Protein AF-A0A974AC83-F1 (afdb_monomer_lite)

Structure (mmCIF, N/CA/C/O backbone):
data_AF-A0A974AC83-F1
#
_entry.id   AF-A0A974AC83-F1
#
loop_
_atom_site.group_PDB
_atom_site.id
_atom_site.type_symbol
_atom_site.label_atom_id
_atom_site.label_alt_id
_atom_site.label_comp_id
_atom_site.label_asym_id
_atom_site.label_entity_id
_atom_site.label_seq_id
_atom_site.pdbx_PDB_ins_code
_atom_site.Cartn_x
_atom_site.Cartn_y
_atom_site.Cartn_z
_atom_site.occupancy
_atom_site.B_iso_or_equiv
_atom_site.auth_seq_id
_atom_site.auth_comp_id
_atom_site.auth_asym_id
_atom_site.auth_atom_id
_atom_site.pdbx_PDB_model_num
ATOM 1 N N . MET A 1 1 ? -7.033 -0.118 25.406 1.00 73.38 1 MET A N 1
ATOM 2 C CA . MET A 1 1 ? -8.019 0.371 24.428 1.00 73.38 1 MET A CA 1
ATOM 3 C C . MET A 1 1 ? -9.335 0.649 25.138 1.00 73.38 1 MET A C 1
ATOM 5 O O . MET A 1 1 ? -9.822 -0.219 25.856 1.00 73.38 1 MET A O 1
ATOM 9 N N . THR A 1 2 ? -9.878 1.850 24.983 1.00 88.50 2 THR A N 1
ATOM 10 C CA . THR A 1 2 ? -11.192 2.255 25.500 1.00 88.50 2 THR A CA 1
ATOM 11 C C . THR A 1 2 ? -12.319 1.824 24.555 1.00 88.50 2 THR A C 1
ATOM 13 O O . THR A 1 2 ? -12.090 1.563 23.376 1.00 88.50 2 THR A O 1
ATOM 16 N N . GLU A 1 3 ? -13.567 1.798 25.035 1.00 82.44 3 GLU A N 1
ATOM 17 C CA . GLU A 1 3 ? -14.735 1.476 24.192 1.00 82.44 3 GLU A CA 1
ATOM 18 C C . GLU A 1 3 ? -14.884 2.454 23.007 1.00 82.44 3 GLU A C 1
ATOM 20 O O . GLU A 1 3 ? -15.294 2.078 21.907 1.00 82.44 3 GLU A O 1
ATOM 25 N N . ARG A 1 4 ? -14.513 3.723 23.218 1.00 84.06 4 ARG A N 1
ATOM 26 C CA . ARG A 1 4 ? -14.527 4.759 22.180 1.00 84.06 4 ARG A CA 1
ATOM 27 C C . ARG A 1 4 ? -13.458 4.509 21.116 1.00 84.06 4 ARG A C 1
ATOM 29 O O . ARG A 1 4 ? -13.771 4.599 19.932 1.00 84.06 4 ARG A O 1
ATOM 36 N N . GLU A 1 5 ? -12.235 4.183 21.529 1.00 86.25 5 GLU A N 1
ATOM 37 C CA . GLU A 1 5 ? -11.143 3.813 20.615 1.00 86.25 5 GLU A CA 1
ATOM 38 C C . GLU A 1 5 ? -11.514 2.579 19.794 1.00 86.25 5 GLU A C 1
ATOM 40 O O . GLU A 1 5 ? -11.383 2.592 18.575 1.00 86.25 5 GLU A O 1
ATOM 45 N N . GLN A 1 6 ? -12.084 1.552 20.428 1.00 88.19 6 GLN A N 1
ATOM 46 C CA . GLN A 1 6 ? -12.517 0.344 19.729 1.00 88.19 6 GLN A CA 1
ATOM 47 C C . GLN A 1 6 ? -13.569 0.644 18.654 1.00 88.19 6 GLN A C 1
ATOM 49 O O . GLN A 1 6 ? -13.458 0.165 17.527 1.00 88.19 6 GLN A O 1
ATOM 54 N N . LYS A 1 7 ? -14.582 1.462 18.972 1.00 87.88 7 LYS A N 1
ATOM 55 C CA . LYS A 1 7 ? -15.606 1.887 18.003 1.00 87.88 7 LYS A CA 1
ATOM 56 C C . LYS A 1 7 ? -15.000 2.653 16.825 1.00 87.88 7 LYS A C 1
ATOM 58 O O . LYS A 1 7 ? -15.434 2.448 15.692 1.00 87.88 7 LYS A O 1
ATOM 63 N N . LEU A 1 8 ? -14.003 3.502 17.082 1.00 90.19 8 LEU A N 1
ATOM 64 C CA . LEU A 1 8 ? -13.296 4.243 16.039 1.00 90.19 8 LEU A CA 1
ATOM 65 C C . LEU A 1 8 ? -12.483 3.304 15.137 1.00 90.19 8 LEU A C 1
ATOM 67 O O . LEU A 1 8 ? -12.611 3.380 13.919 1.00 90.19 8 LEU A O 1
ATOM 71 N N . LEU A 1 9 ? -11.729 2.368 15.716 1.00 91.31 9 LEU A N 1
ATOM 72 C CA . LEU A 1 9 ? -10.954 1.381 14.959 1.00 91.31 9 LEU A CA 1
ATOM 73 C C . LEU A 1 9 ? -11.857 0.485 14.104 1.00 91.31 9 LEU A C 1
ATOM 75 O O . LEU A 1 9 ? -11.553 0.248 12.941 1.00 91.31 9 LEU A O 1
ATOM 79 N N . ILE A 1 10 ? -13.019 0.062 14.616 1.00 89.56 10 ILE A N 1
ATOM 80 C CA . ILE A 1 10 ? -14.020 -0.666 13.815 1.00 89.56 10 ILE A CA 1
ATOM 81 C C . ILE A 1 10 ? -14.477 0.173 12.613 1.00 89.56 10 ILE A C 1
ATOM 83 O O . ILE A 1 10 ? -14.635 -0.362 11.515 1.00 89.56 10 ILE A O 1
ATOM 87 N N . ALA A 1 11 ? -14.708 1.476 12.801 1.00 88.62 11 ALA A N 1
ATOM 88 C CA . ALA A 1 11 ? -15.115 2.364 11.716 1.00 88.62 11 ALA A CA 1
ATOM 89 C C . ALA A 1 11 ? -14.012 2.516 10.657 1.00 88.62 11 ALA A C 1
ATOM 91 O O . ALA A 1 11 ? -14.311 2.421 9.466 1.00 88.62 11 ALA A O 1
ATOM 92 N N . LEU A 1 12 ? -12.753 2.672 11.077 1.00 90.81 12 LEU A N 1
ATOM 93 C CA . LEU A 1 12 ? -11.598 2.741 10.178 1.00 90.81 12 LEU A CA 1
ATOM 94 C C . LEU A 1 12 ? -11.417 1.435 9.400 1.00 90.81 12 LEU A C 1
ATOM 96 O O . LEU A 1 12 ? -11.356 1.466 8.177 1.00 90.81 12 LEU A O 1
ATOM 100 N N . VAL A 1 13 ? -11.458 0.280 10.069 1.00 90.62 13 VAL A N 1
ATOM 101 C CA . VAL A 1 13 ? -11.364 -1.039 9.416 1.00 90.62 13 VAL A CA 1
ATOM 102 C C . VAL A 1 13 ? -12.476 -1.237 8.378 1.00 90.62 13 VAL A C 1
ATOM 104 O O . VAL A 1 13 ? -12.226 -1.766 7.291 1.00 90.62 13 VAL A O 1
ATOM 107 N N . LYS A 1 14 ? -13.703 -0.785 8.674 1.00 87.00 14 LYS A N 1
ATOM 108 C CA . LYS A 1 14 ? -14.832 -0.811 7.728 1.00 87.00 14 LYS A CA 1
ATOM 109 C C . LYS A 1 14 ? -14.646 0.139 6.556 1.00 87.00 14 LYS A C 1
ATOM 111 O O . LYS A 1 14 ? -15.009 -0.229 5.443 1.00 87.00 14 LYS A O 1
ATOM 116 N N . MET A 1 15 ? -14.111 1.332 6.797 1.00 89.31 15 MET A N 1
ATOM 117 C CA . MET A 1 15 ? -13.809 2.311 5.756 1.00 89.31 15 MET A CA 1
ATOM 118 C C . MET A 1 15 ? -12.744 1.749 4.809 1.00 89.31 15 MET A C 1
ATOM 120 O O . MET A 1 15 ? -13.019 1.586 3.623 1.00 89.31 15 MET A O 1
ATOM 124 N N . VAL A 1 16 ? -11.610 1.313 5.360 1.00 88.06 16 VAL A N 1
ATOM 125 C CA . VAL A 1 16 ? -10.498 0.699 4.625 1.00 88.06 16 VAL A CA 1
ATOM 126 C C . VAL A 1 16 ? -10.978 -0.492 3.798 1.00 88.06 16 VAL A C 1
ATOM 128 O O . VAL A 1 16 ? -10.768 -0.541 2.594 1.00 88.06 16 VAL A O 1
ATOM 131 N N . SER A 1 17 ? -11.717 -1.422 4.406 1.00 83.94 17 SER A N 1
ATOM 132 C CA . SER A 1 17 ? -12.195 -2.622 3.702 1.00 83.94 17 SER A CA 1
ATOM 133 C C . SER A 1 17 ? -13.229 -2.346 2.605 1.00 83.94 17 SER A C 1
ATOM 135 O O . SER A 1 17 ? -13.482 -3.226 1.780 1.00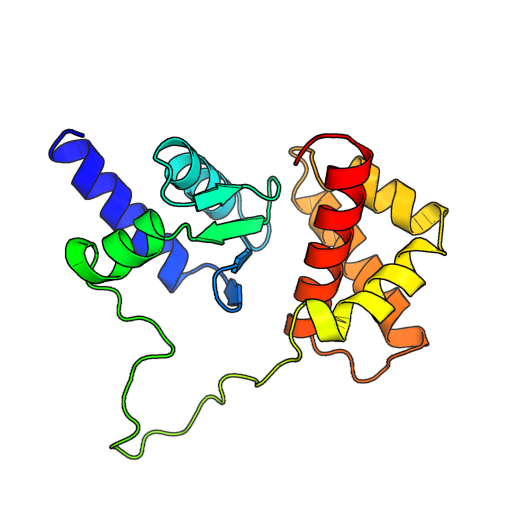 83.94 17 SER A O 1
ATOM 137 N N . ARG A 1 18 ? -13.901 -1.189 2.645 1.00 80.62 18 ARG A N 1
ATOM 138 C CA . ARG A 1 18 ? -14.992 -0.845 1.725 1.00 80.62 18 ARG A CA 1
ATOM 139 C C . ARG A 1 18 ? -14.541 0.061 0.588 1.00 80.62 18 ARG A C 1
ATOM 141 O O . ARG A 1 18 ? -15.090 -0.070 -0.502 1.00 80.62 18 ARG A O 1
ATOM 148 N N . TYR A 1 19 ? -13.638 0.991 0.872 1.00 80.56 19 TYR A N 1
ATOM 149 C CA . TYR A 1 19 ? -13.310 2.089 -0.032 1.00 80.56 19 TYR A CA 1
ATOM 150 C C . TYR A 1 19 ? -11.885 2.032 -0.567 1.00 80.56 19 TYR A C 1
ATOM 152 O O . TYR A 1 19 ? -11.646 2.610 -1.619 1.00 80.56 19 TYR A O 1
ATOM 160 N N . LEU A 1 20 ? -10.971 1.335 0.113 1.00 83.94 20 LEU A N 1
ATOM 161 C CA . LEU A 1 20 ? -9.594 1.197 -0.348 1.00 83.94 20 LEU A CA 1
ATOM 162 C C . LEU A 1 20 ? -9.397 -0.111 -1.113 1.00 83.94 20 LEU A C 1
ATOM 164 O O . LEU A 1 20 ? -10.086 -1.112 -0.869 1.00 83.94 20 LEU A O 1
ATOM 168 N N . ASP A 1 21 ? -8.436 -0.097 -2.032 1.00 76.50 21 ASP A N 1
ATOM 169 C CA . ASP A 1 21 ? -8.127 -1.253 -2.861 1.00 76.50 21 ASP A CA 1
ATOM 170 C C . ASP A 1 21 ? -7.234 -2.231 -2.096 1.00 76.50 21 ASP A C 1
ATOM 172 O O . ASP A 1 21 ? -6.132 -1.906 -1.660 1.00 76.50 21 ASP A O 1
ATOM 176 N N . GLY A 1 22 ? -7.747 -3.451 -1.912 1.00 76.12 22 GLY A N 1
ATOM 177 C CA . GLY A 1 22 ? -7.055 -4.539 -1.228 1.00 76.12 22 GLY A CA 1
ATOM 178 C C . GLY A 1 22 ? -6.524 -5.594 -2.198 1.00 76.12 22 GLY A C 1
ATOM 179 O O . GLY A 1 22 ? -7.258 -6.095 -3.060 1.00 76.12 22 GLY A O 1
ATOM 180 N N . HIS A 1 23 ? -5.270 -5.998 -2.016 1.00 72.12 23 HIS A N 1
ATOM 181 C CA . HIS A 1 23 ? -4.598 -7.046 -2.780 1.00 72.12 23 HIS A CA 1
ATOM 182 C C . HIS A 1 23 ? -3.935 -8.054 -1.836 1.00 72.12 23 HIS A C 1
ATOM 184 O O . HIS A 1 23 ? -2.804 -7.881 -1.396 1.00 72.12 23 HIS A O 1
ATOM 190 N N . GLY A 1 24 ? -4.651 -9.141 -1.530 1.00 76.25 24 GLY A N 1
ATOM 191 C CA . GLY A 1 24 ? -4.240 -10.042 -0.452 1.00 76.25 24 GLY A CA 1
ATOM 192 C C . GLY A 1 24 ? -4.343 -9.322 0.892 1.00 76.25 24 GLY A C 1
ATOM 193 O O . GLY A 1 24 ? -5.405 -8.783 1.205 1.00 76.25 24 GLY A O 1
ATOM 194 N N . ASP A 1 25 ? -3.240 -9.286 1.636 1.00 82.38 25 ASP A N 1
ATOM 195 C CA . ASP A 1 25 ? -3.142 -8.583 2.921 1.00 82.38 25 ASP A CA 1
ATOM 196 C C . ASP A 1 25 ? -2.756 -7.102 2.764 1.00 82.38 25 ASP A C 1
ATOM 198 O O . ASP A 1 25 ? -2.767 -6.360 3.743 1.00 82.38 25 ASP A O 1
ATOM 202 N N . GLU A 1 26 ? -2.416 -6.651 1.556 1.00 83.06 26 GLU A N 1
ATOM 203 C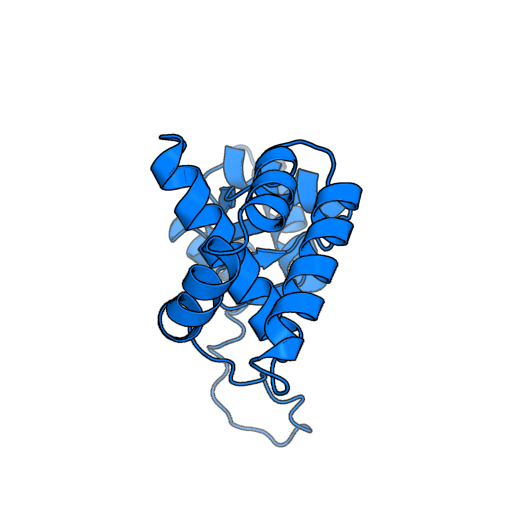 CA . GLU A 1 26 ? -1.943 -5.290 1.289 1.00 83.06 26 GLU A CA 1
ATOM 204 C C . GLU A 1 26 ? -3.087 -4.372 0.852 1.00 83.06 26 GLU A C 1
ATOM 206 O O . GLU A 1 26 ? -4.050 -4.808 0.216 1.00 83.06 26 GLU A O 1
ATOM 211 N N . VAL A 1 27 ? -2.986 -3.096 1.212 1.00 84.56 27 VAL A N 1
ATOM 212 C CA . VAL A 1 27 ? -3.991 -2.061 0.973 1.00 84.56 27 VAL A CA 1
ATOM 213 C C . VAL A 1 27 ? -3.329 -0.824 0.376 1.00 84.56 27 VAL A C 1
ATOM 215 O O . VAL A 1 27 ? -2.310 -0.355 0.884 1.00 84.56 27 VAL A O 1
ATOM 218 N N . ASP A 1 28 ? -3.941 -0.291 -0.678 1.00 84.12 28 ASP A N 1
ATOM 219 C CA . ASP A 1 28 ? -3.590 0.964 -1.338 1.00 84.12 28 ASP A CA 1
ATOM 220 C C . ASP A 1 28 ? -4.582 2.067 -0.937 1.00 84.12 28 ASP A C 1
ATOM 222 O O . ASP A 1 28 ? -5.792 1.928 -1.138 1.00 84.12 28 ASP A O 1
ATOM 226 N N . SER A 1 29 ? -4.077 3.175 -0.389 1.00 81.06 29 SER A N 1
ATOM 227 C CA . SER A 1 29 ? -4.873 4.359 -0.046 1.00 81.06 29 SER A CA 1
ATOM 228 C C . SER A 1 29 ? -5.456 5.089 -1.252 1.00 81.06 29 SER A C 1
ATOM 230 O O . SER A 1 29 ? -6.175 6.064 -1.047 1.00 81.06 29 SER A O 1
ATOM 232 N N . ILE A 1 30 ? -5.106 4.682 -2.480 1.00 75.75 30 ILE A N 1
ATOM 233 C CA . ILE A 1 30 ? -5.431 5.329 -3.760 1.00 75.75 30 ILE A CA 1
ATOM 234 C C . ILE A 1 30 ? -5.040 6.815 -3.804 1.00 75.75 30 ILE A C 1
ATOM 236 O O . ILE A 1 30 ? -5.603 7.603 -4.563 1.00 75.75 30 ILE A O 1
ATOM 240 N N . SER A 1 31 ? -4.042 7.189 -2.997 1.00 69.75 31 SER A N 1
ATOM 241 C CA . SER A 1 31 ? -3.610 8.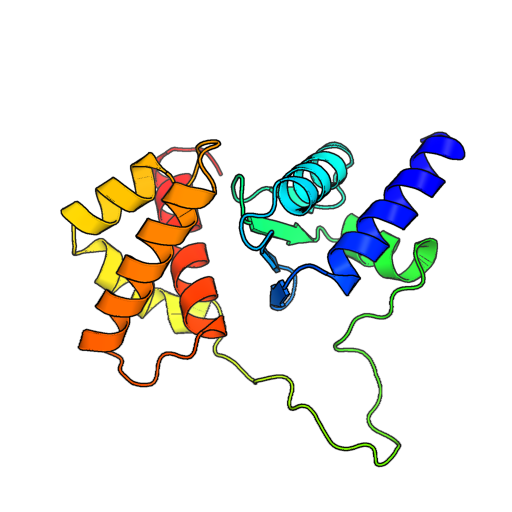571 -2.764 1.00 69.75 31 SER A CA 1
ATOM 242 C C . SER A 1 31 ? -4.720 9.488 -2.222 1.00 69.75 31 SER A C 1
ATOM 244 O O . SER A 1 31 ? -4.708 10.702 -2.448 1.00 69.75 31 SER A O 1
ATOM 246 N N . GLU A 1 32 ? -5.709 8.919 -1.527 1.00 77.88 32 GLU A N 1
ATOM 247 C CA . GLU A 1 32 ? -6.711 9.676 -0.787 1.00 77.88 32 GLU A CA 1
ATOM 248 C C . GLU A 1 32 ? -6.233 9.929 0.646 1.00 77.88 32 GLU A C 1
ATOM 250 O O . GLU A 1 32 ? -6.054 8.998 1.427 1.00 77.88 32 GLU A O 1
ATOM 255 N N . SER A 1 33 ? -6.131 11.204 1.039 1.00 80.69 33 SER A N 1
ATOM 256 C CA . SER A 1 33 ? -5.695 11.611 2.389 1.00 80.69 33 SER A CA 1
ATOM 257 C C . SER A 1 33 ? -6.494 10.936 3.517 1.00 80.69 33 SER A C 1
ATOM 259 O O . SER A 1 33 ? -5.930 10.555 4.539 1.00 80.69 33 SER A O 1
ATOM 261 N N . ALA A 1 34 ? -7.802 10.716 3.331 1.00 81.81 34 ALA A N 1
ATOM 262 C CA . ALA A 1 34 ? -8.620 9.993 4.307 1.00 81.81 34 ALA A CA 1
ATOM 263 C C . ALA A 1 34 ? -8.238 8.504 4.420 1.00 81.81 34 ALA A C 1
ATOM 265 O O . ALA A 1 34 ? -8.336 7.929 5.505 1.00 81.81 34 ALA A O 1
ATOM 266 N N . GLY A 1 35 ? -7.808 7.891 3.315 1.00 84.31 35 GLY A N 1
ATOM 267 C CA . GLY A 1 35 ? -7.265 6.539 3.284 1.00 84.31 35 GLY A CA 1
ATOM 268 C C . GLY A 1 35 ? -5.923 6.465 4.000 1.00 84.31 35 GLY A C 1
ATOM 269 O O . GLY A 1 35 ? -5.760 5.645 4.893 1.00 84.31 35 GLY A O 1
ATOM 270 N N . GLU A 1 36 ? -5.005 7.373 3.682 1.00 85.88 36 GLU A N 1
ATOM 271 C CA . GLU A 1 36 ? -3.647 7.432 4.251 1.00 85.88 36 GLU A CA 1
ATOM 272 C C . GLU A 1 36 ? -3.676 7.580 5.771 1.00 85.88 36 GLU A C 1
ATOM 274 O O . GLU A 1 36 ? -3.101 6.760 6.485 1.00 85.88 36 GLU A O 1
ATOM 279 N N . HIS A 1 37 ? -4.459 8.536 6.279 1.00 86.94 37 HIS A N 1
ATOM 280 C CA . HIS A 1 37 ? -4.638 8.712 7.720 1.00 86.94 37 HIS A CA 1
ATOM 281 C C . HIS A 1 37 ? -5.307 7.513 8.395 1.00 86.94 37 HIS A C 1
ATOM 283 O O . HIS A 1 37 ? -5.073 7.260 9.575 1.00 86.94 37 HIS A O 1
ATOM 289 N N . ALA A 1 38 ? -6.150 6.762 7.683 1.00 89.56 38 ALA A N 1
ATOM 290 C CA . ALA A 1 38 ? -6.729 5.547 8.237 1.00 89.56 38 ALA A CA 1
ATOM 291 C C . ALA A 1 38 ? -5.717 4.401 8.302 1.00 89.56 38 ALA A C 1
ATOM 293 O O . ALA A 1 38 ? -5.730 3.663 9.285 1.00 89.56 38 ALA A O 1
ATOM 294 N N . LEU A 1 39 ? -4.846 4.256 7.298 1.00 90.88 39 LEU A N 1
ATOM 295 C CA . LEU A 1 39 ? -3.762 3.273 7.322 1.00 90.88 39 LEU A CA 1
ATOM 296 C C . LEU A 1 39 ? -2.771 3.589 8.450 1.00 90.88 39 LEU A C 1
ATOM 298 O O . LEU A 1 39 ? -2.449 2.700 9.235 1.00 90.88 39 LEU A O 1
ATOM 302 N N . GLU A 1 40 ? -2.370 4.855 8.582 1.00 88.94 40 GLU A N 1
ATOM 303 C CA . GLU A 1 40 ? -1.502 5.349 9.658 1.00 88.94 40 GLU A CA 1
ATOM 304 C C . GLU A 1 40 ? -2.121 5.098 11.041 1.00 88.94 40 GLU A C 1
ATOM 306 O O . GLU A 1 40 ? -1.519 4.439 11.887 1.00 88.94 40 GLU A O 1
ATOM 311 N N . ALA A 1 41 ? -3.377 5.508 11.250 1.00 91.81 41 ALA A N 1
ATOM 312 C CA . ALA A 1 41 ? -4.058 5.309 12.527 1.00 91.81 41 ALA A CA 1
ATOM 313 C C . ALA A 1 41 ? -4.253 3.826 12.882 1.00 91.81 41 ALA A C 1
ATOM 315 O O . ALA A 1 41 ? -4.275 3.475 14.057 1.00 91.81 41 ALA A O 1
ATOM 316 N N . LEU A 1 42 ? -4.419 2.932 11.904 1.00 93.31 42 LEU A N 1
ATOM 317 C CA . LEU A 1 42 ? -4.475 1.490 12.169 1.00 93.31 42 LEU A CA 1
ATOM 318 C C . LEU A 1 42 ? -3.085 0.908 12.460 1.00 93.31 42 LEU A C 1
ATOM 320 O O . LEU A 1 42 ? -2.976 -0.024 13.263 1.00 93.31 42 LEU A O 1
ATOM 324 N N . ALA A 1 43 ? -2.036 1.463 11.852 1.00 92.44 43 ALA A N 1
ATOM 325 C CA . ALA A 1 43 ? -0.656 1.077 12.111 1.00 92.44 43 ALA A CA 1
ATOM 326 C C . ALA A 1 43 ? -0.192 1.470 13.521 1.00 92.44 43 ALA A C 1
ATOM 328 O O . ALA A 1 43 ? 0.416 0.648 14.205 1.00 92.44 43 ALA A O 1
ATOM 329 N N . ASP A 1 44 ? -0.591 2.644 14.019 1.00 92.00 44 ASP A N 1
ATOM 330 C CA . ASP A 1 44 ? -0.321 3.086 15.399 1.00 92.00 44 ASP A CA 1
ATOM 331 C C . ASP A 1 44 ? -0.868 2.118 16.464 1.00 92.00 44 ASP A C 1
ATOM 333 O O . ASP A 1 44 ? -0.345 2.026 17.576 1.00 92.00 44 ASP A O 1
ATOM 337 N N . PHE A 1 45 ? -1.919 1.366 16.126 1.00 91.44 45 PHE A N 1
ATOM 338 C CA . PHE A 1 45 ? -2.517 0.346 16.992 1.00 91.44 45 PHE A CA 1
ATOM 339 C C . PHE A 1 45 ? 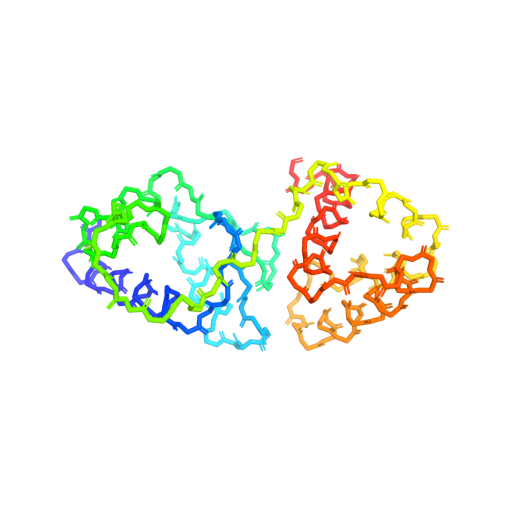-2.013 -1.077 16.697 1.00 91.44 45 PHE A C 1
ATOM 341 O O . PHE A 1 45 ? -2.534 -2.038 17.264 1.00 91.44 45 PHE A O 1
ATOM 348 N N . GLY A 1 46 ? -1.015 -1.232 15.821 1.00 92.12 46 GLY A N 1
ATOM 349 C CA . GLY A 1 46 ? -0.436 -2.522 15.440 1.00 92.12 46 GLY A CA 1
ATOM 350 C C . GLY A 1 46 ? -1.364 -3.407 14.604 1.00 92.12 46 GLY A C 1
ATOM 351 O O . GLY A 1 46 ? -1.110 -4.602 14.462 1.00 92.12 46 GLY A O 1
ATOM 352 N N . LEU A 1 47 ? -2.452 -2.853 14.061 1.00 91.81 47 LEU A N 1
ATOM 353 C CA . LEU A 1 47 ? -3.384 -3.585 13.196 1.00 91.81 47 LEU A CA 1
ATOM 354 C C . LEU A 1 47 ? -2.905 -3.607 11.740 1.00 91.81 47 LEU A C 1
ATOM 356 O O . LEU A 1 47 ? -3.328 -4.460 10.960 1.00 91.81 47 LEU A O 1
ATOM 360 N N . MET A 1 48 ? -2.024 -2.682 11.368 1.00 94.19 48 MET A N 1
ATOM 361 C CA . MET A 1 48 ? -1.380 -2.652 10.062 1.00 94.19 48 MET A CA 1
ATOM 362 C C . MET A 1 48 ? 0.114 -2.353 10.192 1.00 94.19 48 MET A C 1
ATOM 364 O O . MET A 1 48 ? 0.571 -1.758 11.160 1.00 94.19 48 MET A O 1
ATOM 368 N N . GLU A 1 49 ? 0.873 -2.773 9.195 1.00 90.12 49 GLU A N 1
ATOM 369 C CA . GLU A 1 49 ? 2.258 -2.393 8.967 1.00 90.12 49 GLU A CA 1
ATOM 370 C C . GLU A 1 49 ? 2.271 -1.360 7.835 1.00 90.12 49 GLU A C 1
ATOM 372 O O . GLU A 1 49 ? 1.891 -1.675 6.704 1.00 90.12 49 GLU A O 1
ATOM 377 N N . ALA A 1 50 ? 2.665 -0.119 8.127 1.00 85.06 50 ALA A N 1
ATOM 378 C CA . ALA A 1 50 ? 2.827 0.903 7.098 1.00 85.06 50 ALA A CA 1
ATOM 379 C C . ALA A 1 50 ? 4.071 0.585 6.254 1.00 85.06 50 ALA A C 1
ATOM 381 O O . ALA A 1 50 ? 5.191 0.571 6.761 1.00 85.06 50 ALA A O 1
ATOM 382 N N . LEU A 1 51 ? 3.873 0.334 4.961 1.00 80.19 51 LEU A N 1
ATOM 383 C CA . LEU A 1 51 ? 4.965 0.109 4.010 1.00 80.19 51 LEU A CA 1
ATOM 384 C C . LEU A 1 51 ? 5.474 1.453 3.478 1.00 80.19 51 LEU A C 1
ATOM 386 O O . LEU A 1 51 ? 6.672 1.647 3.278 1.00 80.19 51 LEU A O 1
ATOM 390 N N . ASN A 1 52 ? 4.548 2.390 3.275 1.00 77.00 52 ASN A N 1
ATOM 391 C CA . ASN A 1 52 ? 4.796 3.812 3.091 1.00 77.00 52 ASN A CA 1
ATOM 392 C C . ASN A 1 52 ? 3.509 4.617 3.332 1.00 77.00 52 ASN A C 1
ATOM 394 O O . ASN A 1 52 ? 2.547 4.105 3.892 1.00 77.00 52 ASN A O 1
ATOM 398 N N . THR A 1 53 ? 3.494 5.881 2.912 1.00 75.06 53 THR A N 1
ATOM 399 C CA . THR A 1 53 ? 2.360 6.798 3.081 1.00 75.06 53 THR A CA 1
ATOM 400 C C . THR A 1 53 ? 1.107 6.360 2.330 1.00 75.06 53 THR A C 1
ATOM 402 O O . THR A 1 53 ? 0.003 6.625 2.787 1.00 75.06 53 THR A O 1
ATOM 405 N N . ARG A 1 54 ? 1.260 5.631 1.220 1.00 80.50 54 ARG A N 1
ATOM 406 C CA . ARG A 1 54 ? 0.159 5.135 0.386 1.00 80.50 54 ARG A CA 1
ATOM 407 C C . ARG A 1 54 ? -0.225 3.687 0.684 1.00 80.50 54 ARG A C 1
ATOM 409 O O . ARG A 1 54 ? -1.391 3.325 0.556 1.00 80.50 54 ARG A O 1
ATOM 416 N N . PHE A 1 55 ? 0.744 2.849 1.036 1.00 82.81 55 PHE A N 1
ATOM 417 C CA . PHE A 1 55 ? 0.557 1.408 1.149 1.00 82.81 55 PHE A CA 1
ATOM 418 C C . PHE A 1 55 ? 0.748 0.912 2.579 1.00 82.81 55 PHE A C 1
ATOM 420 O O . PHE A 1 55 ? 1.729 1.245 3.246 1.00 82.81 55 PHE A O 1
ATOM 427 N N . ALA A 1 56 ? -0.139 0.020 3.010 1.00 87.12 56 ALA A N 1
ATOM 428 C CA . ALA A 1 56 ? -0.008 -0.698 4.272 1.00 87.12 56 ALA A CA 1
ATOM 429 C C . ALA A 1 56 ? -0.423 -2.165 4.121 1.00 87.12 56 ALA A C 1
ATOM 431 O O . ALA A 1 56 ? -1.125 -2.536 3.183 1.00 87.12 56 ALA A O 1
ATOM 432 N N . ARG A 1 57 ? -0.003 -3.007 5.061 1.00 89.94 57 ARG A N 1
ATOM 433 C CA . ARG A 1 57 ? -0.320 -4.438 5.107 1.00 89.94 57 ARG A CA 1
ATOM 434 C C . ARG A 1 57 ? -1.035 -4.782 6.404 1.00 89.94 57 ARG A C 1
ATOM 436 O O . ARG A 1 57 ? -0.656 -4.285 7.456 1.00 89.94 57 ARG A O 1
ATOM 443 N N . TRP A 1 58 ? -2.053 -5.635 6.365 1.00 91.50 58 TRP A N 1
ATOM 444 C CA . TRP A 1 58 ? -2.681 -6.147 7.582 1.00 91.50 58 TRP A CA 1
ATOM 445 C C . TRP A 1 58 ? -1.711 -7.029 8.377 1.00 91.50 58 TRP A C 1
ATOM 447 O O . TRP A 1 58 ? -1.117 -7.956 7.826 1.00 91.50 58 TRP A O 1
ATOM 457 N N . THR A 1 59 ? -1.605 -6.788 9.684 1.00 91.62 59 THR A N 1
ATOM 458 C CA . THR A 1 59 ? -0.929 -7.711 10.609 1.00 91.62 59 THR A CA 1
ATOM 459 C C . THR A 1 59 ? -1.830 -8.907 10.925 1.00 91.62 59 THR A C 1
ATOM 461 O O . THR A 1 59 ? -3.027 -8.905 10.618 1.00 91.62 59 THR A O 1
ATOM 464 N N . GLU A 1 60 ? -1.294 -9.942 11.574 1.00 89.38 60 GLU A N 1
ATOM 465 C CA . GLU A 1 60 ? -2.119 -11.048 12.080 1.00 89.38 60 GLU A CA 1
ATOM 466 C C . GLU A 1 60 ? -3.170 -10.552 13.087 1.00 89.38 60 GLU A C 1
ATOM 468 O O . GLU A 1 60 ? -4.333 -10.964 13.037 1.00 89.38 60 GLU A O 1
ATOM 473 N N . GLU A 1 61 ? -2.795 -9.616 13.962 1.00 91.31 61 GLU A N 1
ATOM 474 C CA . GLU A 1 61 ? -3.714 -8.931 14.870 1.00 91.31 61 GLU A CA 1
ATOM 475 C C . GLU A 1 61 ? -4.791 -8.153 14.107 1.00 91.31 61 GLU A C 1
ATOM 477 O O . GLU A 1 61 ? -5.972 -8.255 14.444 1.00 91.31 61 GLU A O 1
ATOM 482 N N . GLY A 1 62 ? -4.413 -7.429 13.051 1.00 90.94 62 GLY A N 1
ATOM 483 C CA . GLY A 1 62 ? -5.334 -6.708 12.175 1.00 90.94 62 GLY A CA 1
ATOM 484 C C . GLY A 1 62 ? -6.352 -7.616 11.499 1.00 90.94 62 GLY A C 1
ATOM 485 O O . GLY A 1 62 ? -7.550 -7.327 11.516 1.00 90.94 62 GLY A O 1
ATOM 486 N N . LYS A 1 63 ? -5.897 -8.754 10.965 1.00 89.94 63 LYS A N 1
ATOM 487 C CA . LYS A 1 63 ? -6.756 -9.768 10.335 1.00 89.94 63 LYS A CA 1
ATOM 488 C C . LYS A 1 63 ? -7.763 -10.348 11.327 1.00 89.94 63 LYS A C 1
ATOM 490 O O . LYS A 1 63 ? -8.956 -10.397 11.019 1.00 89.94 63 LYS A O 1
ATOM 495 N N . ARG A 1 64 ? -7.319 -10.701 12.540 1.00 88.44 64 ARG A N 1
ATOM 496 C CA . ARG A 1 64 ? -8.210 -11.165 13.621 1.00 88.44 64 ARG A CA 1
ATOM 497 C C . ARG A 1 64 ? -9.207 -10.090 14.032 1.00 88.44 64 ARG A C 1
ATOM 499 O O . ARG A 1 64 ? -10.401 -10.356 14.089 1.00 88.44 64 ARG A O 1
ATOM 506 N N . PHE A 1 65 ? -8.752 -8.858 14.252 1.00 89.44 65 PHE A N 1
ATOM 507 C CA . PHE A 1 65 ? -9.629 -7.748 14.627 1.00 89.44 65 PHE A CA 1
ATOM 508 C C . PHE A 1 65 ? -10.693 -7.480 13.552 1.00 89.44 65 PHE A C 1
ATOM 510 O O . PHE A 1 65 ? -11.871 -7.280 13.858 1.00 89.44 65 PHE A O 1
ATOM 517 N N . ARG A 1 66 ? -10.300 -7.519 12.277 1.00 87.94 66 ARG A N 1
ATOM 518 C CA . ARG A 1 66 ? -11.189 -7.332 11.127 1.00 87.94 66 ARG A CA 1
ATOM 519 C C . ARG A 1 66 ? -12.284 -8.399 11.057 1.00 87.94 66 ARG A C 1
ATOM 521 O O . ARG A 1 66 ? -13.447 -8.044 10.853 1.00 87.94 66 ARG A O 1
ATOM 528 N N . GLY A 1 67 ? -11.929 -9.664 11.270 1.00 85.00 67 GLY A N 1
ATOM 529 C CA . GLY A 1 67 ? -12.881 -10.774 11.307 1.00 85.00 67 GLY A CA 1
ATOM 530 C C . GLY A 1 67 ? -13.757 -10.756 12.559 1.00 85.00 67 GLY A C 1
ATOM 531 O O . GLY A 1 67 ? -14.974 -10.592 12.469 1.00 85.00 67 GLY A O 1
ATOM 532 N N . ASP A 1 68 ? -13.130 -10.874 13.727 1.00 84.69 68 ASP A N 1
ATOM 533 C CA . ASP A 1 68 ? -13.794 -11.192 14.995 1.00 84.69 68 ASP A CA 1
ATOM 534 C C . ASP A 1 68 ? -14.523 -9.990 15.605 1.00 84.69 68 ASP A C 1
ATOM 536 O O . ASP A 1 68 ? -15.560 -10.142 16.249 1.00 84.69 68 ASP A O 1
ATOM 540 N N . VAL A 1 69 ? -13.985 -8.780 15.411 1.00 79.00 69 VAL A N 1
ATOM 541 C CA . VAL A 1 69 ? -14.480 -7.561 16.069 1.00 79.00 69 VAL A CA 1
ATOM 542 C C . VAL A 1 69 ? -15.238 -6.668 15.092 1.00 79.00 69 VAL A C 1
ATOM 544 O O . VAL A 1 69 ? -16.326 -6.181 15.408 1.00 79.00 69 VAL A O 1
ATOM 547 N N . ALA A 1 70 ? -14.691 -6.437 13.897 1.00 77.31 70 ALA A N 1
ATOM 548 C CA . ALA A 1 70 ? -15.337 -5.584 12.900 1.00 77.31 70 ALA A CA 1
ATOM 549 C C . ALA A 1 70 ? -16.400 -6.323 12.064 1.00 77.31 70 ALA A C 1
ATOM 551 O O . ALA A 1 70 ? -17.207 -5.658 11.401 1.00 77.31 70 ALA A O 1
ATOM 552 N N . GLY A 1 71 ? -16.433 -7.661 12.122 1.00 83.06 71 GLY A N 1
ATOM 553 C CA . GLY A 1 71 ? -17.395 -8.501 11.407 1.00 83.06 71 GLY A CA 1
ATOM 554 C C . GLY A 1 71 ? -17.219 -8.457 9.890 1.00 83.06 71 GLY A C 1
ATOM 555 O O . GLY A 1 71 ? -18.196 -8.598 9.155 1.00 83.06 71 GLY A O 1
ATOM 556 N N . ILE A 1 72 ? -16.003 -8.182 9.413 1.00 77.00 72 ILE A N 1
ATOM 557 C CA . ILE A 1 72 ? -15.690 -8.135 7.987 1.00 77.00 72 ILE A CA 1
ATOM 558 C C . ILE A 1 72 ? -15.084 -9.486 7.613 1.00 77.00 72 ILE A C 1
ATOM 560 O O . ILE A 1 72 ? -13.958 -9.770 8.024 1.00 77.00 72 ILE A O 1
ATOM 564 N N . PRO A 1 73 ? -15.809 -10.329 6.858 1.00 65.81 73 PRO A N 1
ATOM 565 C CA . PRO A 1 73 ? -15.293 -11.626 6.467 1.00 65.81 73 PRO A CA 1
ATOM 566 C C . PRO A 1 73 ? -14.069 -11.445 5.577 1.00 65.81 73 PRO A C 1
ATOM 568 O O . PRO A 1 73 ? -13.992 -10.508 4.772 1.00 65.81 73 PRO A O 1
ATOM 571 N N . ASP A 1 74 ? -13.126 -12.371 5.704 1.00 61.38 74 ASP A N 1
ATOM 572 C CA . ASP A 1 74 ? -12.020 -12.432 4.772 1.00 61.38 74 ASP A CA 1
ATOM 573 C C . ASP A 1 74 ? -12.587 -12.673 3.367 1.00 61.38 74 ASP A C 1
ATOM 575 O O . ASP A 1 74 ? -13.372 -13.598 3.138 1.00 61.38 74 ASP A O 1
ATOM 579 N N . ARG A 1 75 ? -12.238 -11.803 2.417 1.00 55.78 75 ARG A N 1
ATOM 580 C CA . ARG A 1 75 ? -12.828 -11.806 1.068 1.00 55.78 75 ARG A CA 1
ATOM 581 C C . ARG A 1 75 ? -12.477 -13.099 0.313 1.00 55.78 75 ARG A C 1
ATOM 583 O O . ARG A 1 75 ? -13.115 -13.402 -0.690 1.00 55.78 75 ARG A O 1
ATOM 590 N N . GLN A 1 76 ? -11.504 -13.864 0.820 1.00 48.34 76 GLN A N 1
ATOM 591 C CA . GLN A 1 76 ? -11.082 -15.175 0.324 1.00 48.34 76 GLN A CA 1
ATOM 592 C C . GLN A 1 76 ? -11.799 -16.373 0.986 1.00 48.34 76 GLN A C 1
ATOM 594 O O . GLN A 1 76 ? -11.700 -17.484 0.474 1.00 48.34 76 GLN A O 1
ATOM 599 N N . ALA A 1 77 ? -12.554 -16.181 2.076 1.00 39.91 77 ALA A N 1
ATOM 600 C CA . ALA A 1 77 ? -13.117 -17.265 2.897 1.00 39.91 77 ALA A CA 1
ATOM 601 C C . ALA A 1 77 ? -14.628 -17.516 2.696 1.00 39.91 77 ALA A C 1
ATOM 603 O O . ALA A 1 77 ? -15.285 -18.075 3.574 1.00 39.91 77 ALA A O 1
ATOM 604 N N . ILE A 1 78 ? -15.211 -17.118 1.558 1.00 39.94 78 ILE A N 1
ATOM 605 C CA . ILE A 1 78 ? -16.605 -17.469 1.240 1.00 39.94 78 ILE A CA 1
ATOM 606 C C . ILE A 1 78 ? -16.614 -18.826 0.514 1.00 39.94 78 ILE A C 1
ATOM 608 O O . ILE A 1 78 ? -16.129 -18.899 -0.618 1.00 39.94 78 ILE A O 1
ATOM 612 N N . PRO A 1 79 ? -17.167 -19.906 1.105 1.00 35.91 79 PRO A N 1
ATOM 613 C CA . PRO A 1 79 ? -17.352 -21.159 0.386 1.00 35.91 79 PRO A CA 1
ATOM 614 C C . PRO A 1 79 ? -18.307 -20.925 -0.790 1.00 35.91 79 PRO A C 1
ATOM 616 O O . PRO A 1 79 ? -19.415 -20.410 -0.633 1.00 35.91 79 PRO A O 1
ATOM 619 N N . VAL A 1 80 ? -17.844 -21.282 -1.988 1.00 38.50 80 VAL A N 1
ATOM 620 C CA . VAL A 1 80 ? -18.568 -21.123 -3.252 1.00 38.50 80 VAL A CA 1
ATOM 621 C C . VAL A 1 80 ? -19.771 -22.067 -3.278 1.00 38.50 80 VAL A C 1
ATOM 623 O O . VAL A 1 80 ? -19.711 -23.171 -3.809 1.00 38.50 80 VAL A O 1
ATOM 626 N N . THR A 1 81 ? -20.893 -21.617 -2.734 1.00 41.06 81 THR A N 1
ATOM 627 C CA . THR A 1 81 ? -22.211 -22.194 -3.013 1.00 41.06 81 THR A CA 1
ATOM 628 C C . THR A 1 81 ? -23.199 -21.064 -3.241 1.00 41.06 81 THR A C 1
ATOM 630 O O . THR A 1 81 ? -23.688 -20.458 -2.295 1.00 41.06 81 THR A O 1
ATOM 633 N N . GLY A 1 82 ? -23.495 -20.791 -4.513 1.00 31.78 82 GLY A N 1
ATOM 634 C CA . GLY A 1 82 ? -24.624 -19.950 -4.906 1.00 31.78 82 GLY A CA 1
ATOM 635 C C . GLY A 1 82 ? -24.323 -19.010 -6.066 1.00 31.78 82 GLY A C 1
ATOM 636 O O . GLY A 1 82 ? -23.672 -17.986 -5.890 1.00 31.78 82 GLY A O 1
ATOM 637 N N . ASN A 1 83 ? -24.850 -19.363 -7.242 1.00 41.66 83 ASN A N 1
ATOM 638 C CA . ASN A 1 83 ? -24.905 -18.564 -8.468 1.00 41.66 83 ASN A CA 1
ATOM 639 C C . ASN A 1 83 ? -25.162 -17.069 -8.217 1.00 41.66 83 ASN A C 1
ATOM 641 O O . ASN A 1 83 ? -26.301 -16.622 -8.106 1.00 41.66 83 ASN A O 1
ATOM 645 N N . SER A 1 84 ? -24.096 -16.283 -8.243 1.00 33.12 84 SER A N 1
ATOM 646 C CA . SER A 1 84 ? -24.137 -14.849 -8.493 1.00 33.12 84 SE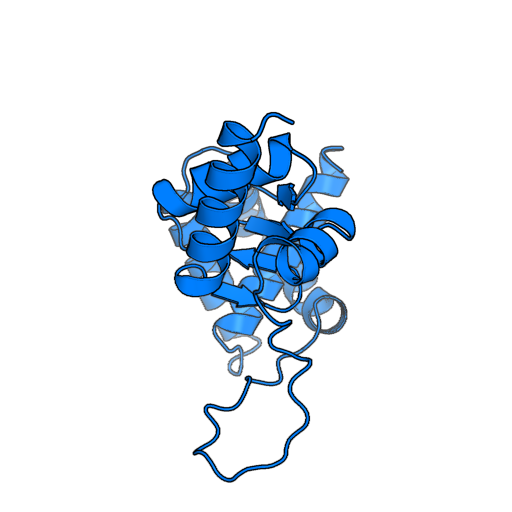R A CA 1
ATOM 647 C C . SER A 1 84 ? -22.932 -14.528 -9.367 1.00 33.12 84 SER A C 1
ATOM 649 O O . SER A 1 84 ? -21.842 -15.061 -9.168 1.00 33.12 84 SER A O 1
ATOM 651 N N . LEU A 1 85 ? -23.186 -13.768 -10.429 1.00 36.97 85 LEU A N 1
ATOM 652 C CA . LEU A 1 85 ? -22.233 -13.399 -11.470 1.00 36.97 85 LEU A CA 1
ATOM 653 C C . LEU A 1 85 ? -20.888 -12.999 -10.856 1.00 36.97 85 LEU A C 1
ATOM 655 O O . LEU A 1 85 ? -20.772 -11.968 -10.198 1.00 36.97 85 LEU A O 1
ATOM 659 N N . GLN A 1 86 ? -19.890 -13.858 -11.064 1.00 36.59 86 GLN A N 1
ATOM 660 C CA . GLN A 1 86 ? -18.532 -13.670 -10.586 1.00 36.59 86 GLN A CA 1
ATOM 661 C C . GLN A 1 86 ? -17.955 -12.391 -11.201 1.00 36.59 86 GLN A C 1
ATOM 663 O O . GLN A 1 86 ? -17.492 -12.392 -12.343 1.00 36.59 86 GLN A O 1
ATOM 668 N N . LEU A 1 87 ? -17.899 -11.312 -10.422 1.00 35.78 87 LEU A N 1
ATOM 669 C CA . LEU A 1 87 ? -16.775 -10.390 -10.527 1.00 35.78 87 LEU A CA 1
ATOM 670 C C . LEU A 1 87 ? -15.557 -11.206 -10.102 1.00 35.78 87 LEU A C 1
ATOM 672 O O . LEU A 1 87 ? -15.298 -11.380 -8.913 1.00 35.78 87 LEU A O 1
ATOM 676 N N . ARG A 1 88 ? -14.910 -11.822 -11.099 1.00 36.50 88 ARG A N 1
ATOM 677 C CA . ARG A 1 88 ? -13.667 -12.578 -10.960 1.00 36.50 88 ARG A CA 1
ATOM 678 C C . ARG A 1 88 ? -12.756 -11.810 -10.009 1.00 36.50 88 ARG A C 1
ATOM 680 O O . ARG A 1 88 ? -12.302 -10.723 -10.358 1.00 36.50 88 ARG A O 1
ATOM 687 N N . GLY A 1 89 ? -12.463 -12.381 -8.842 1.00 41.19 89 GLY A N 1
ATOM 688 C CA . GLY A 1 89 ? -11.211 -12.059 -8.176 1.00 41.19 89 GLY A CA 1
ATOM 689 C C . GLY A 1 89 ? -10.133 -12.292 -9.224 1.00 41.19 89 GLY A C 1
ATOM 690 O O . GLY A 1 89 ? -9.992 -13.414 -9.714 1.00 41.19 89 GLY A O 1
ATOM 691 N N . VAL A 1 90 ? -9.499 -11.221 -9.700 1.00 50.09 90 VAL A N 1
ATOM 692 C CA . VAL A 1 90 ? -8.463 -11.338 -10.721 1.00 50.09 90 VAL A CA 1
ATOM 693 C C . VAL A 1 90 ? -7.333 -12.102 -10.047 1.00 50.09 90 VAL A C 1
ATOM 695 O O . VAL A 1 90 ? -6.630 -11.558 -9.196 1.00 50.09 90 VAL A O 1
ATOM 698 N N . VAL A 1 91 ? -7.217 -13.392 -10.366 1.00 56.22 91 VAL A N 1
ATOM 699 C CA . VAL A 1 91 ? -6.068 -14.206 -9.978 1.00 56.22 91 VAL A CA 1
ATOM 700 C C . VAL A 1 91 ? -4.864 -13.527 -10.617 1.00 56.22 91 VAL A C 1
ATOM 702 O O . VAL A 1 91 ? -4.691 -13.564 -11.832 1.00 56.22 91 VAL A O 1
ATOM 705 N N . THR A 1 92 ? -4.107 -12.809 -9.800 1.00 69.31 92 THR A N 1
ATOM 706 C CA . THR A 1 92 ? -2.922 -12.056 -10.202 1.00 69.31 92 THR A CA 1
ATOM 707 C C . THR A 1 92 ? -1.710 -12.699 -9.566 1.00 69.31 92 THR A C 1
ATOM 709 O O . THR A 1 92 ? -1.802 -13.214 -8.449 1.00 69.31 92 THR A O 1
ATOM 712 N N . ARG A 1 93 ? -0.581 -12.647 -10.271 1.00 80.12 93 ARG A N 1
ATOM 713 C CA . ARG A 1 93 ? 0.689 -13.216 -9.808 1.00 80.12 93 ARG A CA 1
ATOM 714 C C . ARG A 1 93 ? 1.079 -12.703 -8.419 1.00 80.12 93 ARG A C 1
ATOM 716 O O . ARG A 1 93 ? 0.694 -11.594 -8.020 1.00 80.12 93 ARG A O 1
ATOM 723 N N . SER A 1 94 ? 1.786 -13.533 -7.660 1.00 81.31 94 SER A N 1
ATOM 724 C CA . SER A 1 94 ? 2.284 -13.197 -6.324 1.00 81.31 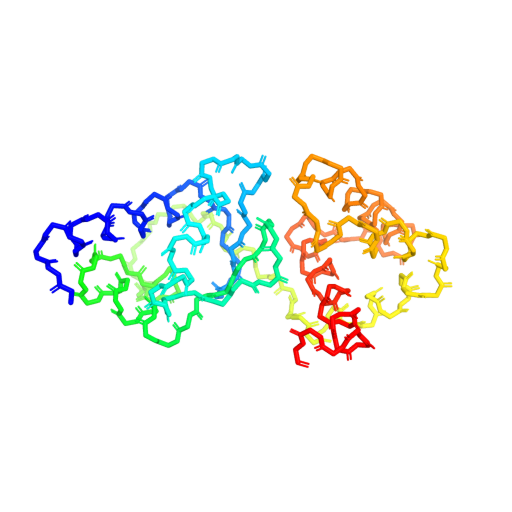94 SER A CA 1
ATOM 725 C C . SER A 1 94 ? 3.371 -12.113 -6.386 1.00 81.31 94 SER A C 1
ATOM 727 O O . SER A 1 94 ? 3.895 -11.801 -7.456 1.00 81.31 94 SER A O 1
ATOM 729 N N . LEU A 1 95 ? 3.725 -11.530 -5.237 1.00 80.06 95 LEU A N 1
ATOM 730 C CA . LEU A 1 95 ? 4.847 -10.584 -5.150 1.00 80.06 95 LEU A CA 1
ATOM 731 C C . LEU A 1 95 ? 6.168 -11.235 -5.587 1.00 80.06 95 LEU A C 1
ATOM 733 O O . LEU A 1 95 ? 6.939 -10.624 -6.319 1.00 80.06 95 LEU A O 1
ATOM 737 N N . GLU A 1 96 ? 6.401 -12.492 -5.199 1.00 80.44 96 GLU A N 1
ATOM 738 C CA . GLU A 1 96 ? 7.598 -13.256 -5.573 1.00 80.44 96 GLU A CA 1
ATOM 739 C C . GLU A 1 96 ? 7.677 -13.482 -7.087 1.00 80.44 96 GLU A C 1
ATOM 741 O O . GLU A 1 96 ? 8.733 -13.309 -7.692 1.00 80.44 96 GLU A O 1
ATOM 746 N N . GLU A 1 97 ? 6.546 -13.798 -7.722 1.00 86.50 97 GLU A N 1
ATOM 747 C CA . GLU A 1 97 ? 6.460 -13.976 -9.175 1.00 86.50 97 GLU A CA 1
ATOM 748 C C . GLU A 1 97 ? 6.653 -12.662 -9.947 1.00 86.50 97 GLU A C 1
ATOM 750 O O . GLU A 1 97 ? 7.072 -12.674 -11.105 1.00 86.50 97 GLU A O 1
ATOM 755 N N . LEU A 1 98 ? 6.344 -11.523 -9.321 1.00 90.56 98 LEU A N 1
ATOM 756 C CA . LEU A 1 98 ? 6.504 -10.188 -9.902 1.00 90.56 98 LEU A CA 1
ATOM 757 C C . LEU A 1 98 ? 7.849 -9.537 -9.550 1.00 90.56 98 LEU A C 1
ATOM 759 O O . LEU A 1 98 ? 8.228 -8.549 -10.183 1.00 90.56 98 LEU A O 1
ATOM 763 N N . ALA A 1 99 ? 8.610 -10.106 -8.613 1.00 90.44 99 ALA A N 1
ATOM 764 C CA . ALA A 1 99 ? 9.914 -9.595 -8.207 1.00 90.44 99 ALA A CA 1
ATOM 765 C C . ALA A 1 99 ? 10.930 -9.456 -9.356 1.00 90.44 99 ALA A C 1
ATOM 767 O O . ALA A 1 99 ? 11.649 -8.456 -9.370 1.00 90.44 99 ALA A O 1
ATOM 768 N N . PRO A 1 100 ? 10.975 -10.347 -10.370 1.00 94.94 100 PRO A N 1
ATOM 769 C CA . PRO A 1 100 ? 11.833 -10.137 -11.535 1.00 94.94 100 PRO A CA 1
ATOM 770 C C . PRO A 1 100 ? 11.493 -8.863 -12.320 1.00 94.94 100 PRO A C 1
ATOM 772 O O . PRO A 1 100 ? 12.396 -8.201 -12.822 1.00 94.94 100 PRO A O 1
ATOM 775 N N . LEU A 1 101 ? 10.212 -8.477 -12.395 1.00 93.94 101 LEU A N 1
ATOM 776 C CA . LEU A 1 101 ? 9.810 -7.231 -13.056 1.00 93.94 101 LEU A CA 1
ATOM 777 C C . LEU A 1 101 ? 10.274 -6.014 -12.250 1.00 93.94 101 LEU A C 1
ATOM 779 O O . LEU A 1 101 ? 10.787 -5.063 -12.829 1.00 93.94 101 LEU A O 1
ATOM 783 N N . ALA A 1 102 ? 10.151 -6.057 -10.921 1.00 92.25 102 ALA A N 1
ATOM 784 C CA . ALA A 1 102 ? 10.686 -5.019 -10.041 1.00 92.25 102 ALA A CA 1
ATOM 785 C C . ALA A 1 102 ? 12.218 -4.905 -10.151 1.00 92.25 102 ALA A C 1
ATOM 787 O O . ALA A 1 102 ? 12.754 -3.800 -10.218 1.00 92.25 102 ALA A O 1
ATOM 788 N N . ALA A 1 103 ? 12.928 -6.033 -10.238 1.00 92.88 103 ALA A N 1
ATOM 789 C CA . ALA A 1 103 ? 14.373 -6.049 -10.446 1.00 92.88 103 ALA A CA 1
ATOM 790 C C . ALA A 1 103 ? 14.774 -5.412 -11.787 1.00 92.88 103 ALA A C 1
ATOM 792 O O . ALA A 1 103 ? 15.730 -4.641 -11.820 1.00 92.88 103 ALA A O 1
ATOM 793 N N . GLU A 1 104 ? 14.016 -5.664 -12.858 1.00 95.44 104 GLU A N 1
ATOM 794 C CA . GLU A 1 104 ? 14.229 -5.015 -14.157 1.00 95.44 104 GLU A CA 1
ATOM 795 C C . GLU A 1 104 ? 14.006 -3.499 -14.062 1.00 95.44 104 GLU A C 1
ATOM 797 O O . GLU A 1 104 ? 14.856 -2.722 -14.493 1.00 95.44 104 GLU A O 1
ATOM 802 N N . VAL A 1 105 ? 12.925 -3.050 -13.410 1.00 94.06 105 VAL A N 1
ATOM 803 C CA . VAL A 1 105 ? 12.686 -1.616 -13.155 1.00 94.06 105 VAL A CA 1
ATOM 804 C C . VAL A 1 105 ? 13.841 -0.984 -12.379 1.00 94.06 105 VAL A C 1
ATOM 806 O O . VAL A 1 105 ? 14.259 0.127 -12.700 1.00 94.06 105 VAL A O 1
ATOM 809 N N . ALA A 1 106 ? 14.399 -1.690 -11.396 1.00 92.62 106 ALA A N 1
ATOM 810 C CA . ALA A 1 106 ? 15.518 -1.207 -10.595 1.00 92.62 106 ALA A CA 1
ATOM 811 C C . ALA A 1 106 ? 16.822 -1.005 -11.396 1.00 92.62 106 ALA A C 1
ATOM 813 O O . ALA A 1 106 ? 17.723 -0.322 -10.904 1.00 92.62 106 ALA A O 1
ATOM 814 N N . THR A 1 107 ? 16.933 -1.537 -12.620 1.00 94.69 107 THR A N 1
ATOM 815 C CA . THR A 1 107 ? 18.059 -1.237 -13.525 1.00 94.69 107 THR A CA 1
ATOM 816 C C . THR A 1 107 ? 17.965 0.168 -14.135 1.00 94.69 107 THR A C 1
ATOM 818 O O . THR A 1 107 ? 18.985 0.761 -14.490 1.00 94.69 107 THR A O 1
ATOM 821 N N . ASN A 1 108 ? 16.761 0.749 -14.193 1.00 95.56 108 ASN A N 1
ATOM 822 C CA . ASN A 1 108 ? 16.537 2.127 -14.611 1.00 95.56 108 ASN A CA 1
ATOM 823 C C . ASN A 1 108 ? 16.809 3.079 -13.436 1.00 95.56 108 ASN A C 1
ATOM 825 O O . ASN A 1 108 ? 15.906 3.437 -12.677 1.00 95.56 108 ASN A O 1
ATOM 829 N N . ALA A 1 109 ? 18.072 3.485 -13.286 1.00 92.12 109 ALA A N 1
ATOM 830 C CA . ALA A 1 109 ? 18.535 4.290 -12.154 1.00 92.12 109 ALA A CA 1
ATOM 831 C C . ALA A 1 109 ? 17.760 5.608 -11.976 1.00 92.12 109 ALA A C 1
ATOM 833 O O . ALA A 1 109 ? 17.475 5.997 -10.843 1.00 92.12 109 ALA A O 1
ATOM 834 N N . ASP A 1 110 ? 17.379 6.272 -13.070 1.00 94.50 110 ASP A N 1
ATOM 835 C CA . ASP A 1 110 ? 16.646 7.539 -13.012 1.00 94.50 110 ASP A CA 1
ATOM 836 C C . ASP A 1 110 ? 15.213 7.348 -12.509 1.00 94.50 110 ASP A C 1
ATOM 838 O O . ASP A 1 110 ? 14.736 8.124 -11.678 1.00 94.50 110 ASP A O 1
ATOM 842 N N . LEU A 1 111 ? 14.516 6.320 -13.002 1.00 93.75 111 LEU A N 1
ATOM 843 C CA . LEU A 1 111 ? 13.158 6.002 -12.561 1.00 93.75 111 LEU A CA 1
ATOM 844 C C . LEU A 1 111 ? 13.154 5.484 -11.118 1.00 93.75 111 LEU A C 1
ATOM 846 O O . LEU A 1 111 ? 12.321 5.911 -10.319 1.00 93.75 111 LEU A O 1
ATOM 850 N N . LEU A 1 112 ? 14.123 4.633 -10.764 1.00 92.44 112 LEU A N 1
ATOM 851 C CA . LEU A 1 112 ? 14.282 4.132 -9.402 1.00 92.44 112 LEU A CA 1
ATOM 852 C C . LEU A 1 112 ? 14.548 5.275 -8.420 1.00 92.44 112 LEU A C 1
ATOM 854 O O . LEU A 1 112 ? 13.926 5.314 -7.364 1.00 92.44 112 LEU A O 1
ATOM 858 N N . LYS A 1 113 ? 15.413 6.233 -8.778 1.00 91.38 113 LYS A N 1
ATOM 859 C CA . LYS A 1 113 ? 15.698 7.403 -7.942 1.00 91.38 113 LYS A CA 1
ATOM 860 C C . LYS A 1 113 ? 14.458 8.274 -7.733 1.00 91.38 113 LYS A C 1
ATOM 862 O O . LYS A 1 113 ? 14.171 8.646 -6.602 1.00 91.38 113 LYS A O 1
ATOM 867 N N . ARG A 1 114 ? 13.687 8.554 -8.793 1.00 92.56 114 ARG A N 1
ATOM 868 C CA . ARG A 1 114 ? 12.429 9.314 -8.662 1.00 92.56 114 ARG A CA 1
ATOM 869 C C . ARG A 1 114 ? 11.429 8.611 -7.755 1.00 92.56 114 ARG A C 1
ATOM 871 O O . ARG A 1 114 ? 10.756 9.282 -6.983 1.00 92.56 114 ARG A O 1
ATOM 878 N N . PHE A 1 115 ? 11.334 7.285 -7.847 1.00 91.31 115 PHE A N 1
ATOM 879 C CA . PHE A 1 115 ? 10.465 6.513 -6.968 1.00 91.31 115 PHE A CA 1
ATOM 880 C C . PHE A 1 115 ? 10.976 6.537 -5.531 1.00 91.31 115 PHE A C 1
ATOM 882 O O . PHE A 1 115 ? 10.211 6.806 -4.620 1.00 91.31 115 PHE A O 1
ATOM 889 N N . GLU A 1 116 ? 12.274 6.356 -5.318 1.00 89.50 116 GLU A N 1
ATOM 890 C CA . GLU A 1 116 ? 12.910 6.433 -4.005 1.00 89.50 116 GLU A CA 1
ATOM 891 C C . GLU A 1 116 ? 12.699 7.784 -3.297 1.00 89.50 116 GLU A C 1
ATOM 893 O O . GLU A 1 116 ? 12.528 7.804 -2.073 1.00 89.50 116 GLU A O 1
ATOM 898 N N . ASP A 1 117 ? 12.703 8.888 -4.049 1.00 89.31 117 ASP A N 1
ATOM 899 C CA . ASP A 1 117 ? 12.493 10.245 -3.531 1.00 89.31 117 ASP A CA 1
ATOM 900 C C . ASP A 1 117 ? 11.065 10.464 -2.996 1.00 89.31 117 ASP A C 1
ATOM 902 O O . ASP A 1 117 ? 10.857 11.332 -2.149 1.00 89.31 117 ASP A O 1
ATOM 906 N N . VAL A 1 118 ? 10.085 9.688 -3.474 1.00 87.38 118 VAL A N 1
ATOM 907 C CA . VAL A 1 118 ? 8.656 9.876 -3.151 1.00 87.38 118 VAL A CA 1
ATOM 908 C C . VAL A 1 118 ? 8.064 8.719 -2.348 1.00 87.38 118 VAL A C 1
ATOM 910 O O . VAL A 1 118 ? 7.193 8.933 -1.514 1.00 87.38 118 VAL A O 1
ATOM 913 N N . ALA A 1 119 ? 8.591 7.504 -2.511 1.00 79.06 119 ALA A N 1
ATOM 914 C CA . ALA A 1 119 ? 8.033 6.265 -1.972 1.00 79.06 119 ALA A CA 1
ATOM 915 C C . ALA A 1 119 ? 8.005 6.192 -0.444 1.00 79.06 119 ALA A C 1
ATOM 917 O O . ALA A 1 119 ? 7.390 5.277 0.077 1.00 79.06 119 ALA A O 1
ATOM 918 N N . PHE A 1 120 ? 8.662 7.105 0.277 1.00 77.19 120 PHE A N 1
ATOM 919 C CA . PHE A 1 120 ? 8.622 7.179 1.744 1.00 77.19 120 PHE A CA 1
ATOM 920 C C . PHE A 1 120 ? 8.357 8.598 2.261 1.00 77.19 120 PHE A C 1
ATOM 922 O O . PHE A 1 120 ? 8.715 8.896 3.402 1.00 77.19 120 PHE A O 1
ATOM 929 N N . GLY A 1 121 ? 7.845 9.480 1.403 1.00 73.19 121 GLY A N 1
ATOM 930 C CA . GLY A 1 121 ? 7.475 10.847 1.756 1.00 73.19 121 GLY A CA 1
ATOM 931 C C . GLY A 1 121 ? 5.963 11.049 1.730 1.00 73.19 121 GLY A C 1
ATOM 932 O O . GLY A 1 121 ? 5.221 10.205 1.232 1.00 73.19 121 GLY A O 1
ATOM 933 N N . ASP A 1 122 ? 5.522 12.204 2.217 1.00 71.06 122 ASP A N 1
ATOM 934 C CA . ASP A 1 122 ? 4.099 12.533 2.415 1.00 71.06 122 ASP A CA 1
ATOM 935 C C . ASP A 1 122 ? 3.397 13.059 1.147 1.00 71.06 122 ASP A C 1
ATOM 937 O O . ASP A 1 122 ? 2.258 13.515 1.195 1.00 71.06 122 ASP A O 1
ATOM 941 N N . ASP A 1 123 ? 4.072 13.026 -0.009 1.00 79.69 123 ASP A N 1
ATOM 942 C CA . ASP A 1 123 ? 3.522 13.499 -1.285 1.00 79.69 123 ASP A CA 1
ATOM 943 C C . ASP A 1 123 ? 2.907 12.346 -2.087 1.00 79.69 123 ASP A C 1
ATOM 945 O O . ASP A 1 123 ? 3.445 11.860 -3.087 1.00 79.69 123 ASP A O 1
ATOM 949 N N . SER A 1 124 ? 1.745 11.900 -1.633 1.00 74.56 124 SER A N 1
ATOM 950 C CA . SER A 1 124 ? 1.039 10.741 -2.178 1.00 74.56 124 SER A CA 1
ATOM 951 C C . SER A 1 124 ? 0.594 10.921 -3.626 1.00 74.56 124 SER A C 1
ATOM 953 O O . SER A 1 124 ? 0.521 9.949 -4.385 1.00 74.56 124 SER A O 1
ATOM 955 N N . ARG A 1 125 ? 0.341 12.166 -4.049 1.00 78.69 125 ARG A N 1
ATOM 956 C CA . ARG A 1 125 ? 0.043 12.492 -5.448 1.00 78.69 125 ARG A CA 1
ATOM 957 C C . ARG A 1 125 ? 1.270 12.244 -6.319 1.00 78.69 125 ARG A C 1
ATOM 959 O O . ARG A 1 125 ? 1.168 11.574 -7.346 1.00 78.69 125 ARG A O 1
ATOM 966 N N . ARG A 1 126 ? 2.430 12.750 -5.912 1.00 84.31 126 ARG A N 1
ATOM 967 C CA . ARG A 1 126 ? 3.674 12.544 -6.654 1.00 84.31 126 ARG A CA 1
ATOM 968 C C . ARG A 1 126 ? 4.104 11.078 -6.637 1.00 84.31 126 ARG A C 1
ATOM 970 O O . ARG A 1 126 ? 4.565 10.571 -7.658 1.00 84.31 126 ARG A O 1
ATOM 977 N N . THR A 1 127 ? 3.869 10.366 -5.535 1.00 83.31 127 THR A N 1
ATOM 978 C CA . THR A 1 127 ? 4.036 8.907 -5.460 1.00 83.31 127 THR A CA 1
ATOM 979 C C . THR A 1 127 ? 3.159 8.186 -6.481 1.00 83.31 127 THR A C 1
ATOM 981 O O . THR A 1 127 ? 3.638 7.273 -7.152 1.00 83.31 127 THR A O 1
ATOM 984 N N . TYR A 1 128 ? 1.905 8.611 -6.667 1.00 82.12 128 TYR A N 1
ATOM 985 C CA . TYR A 1 128 ? 1.026 8.062 -7.702 1.00 82.12 128 TYR A CA 1
ATOM 986 C C . TYR A 1 128 ? 1.527 8.333 -9.122 1.00 82.12 128 TYR A C 1
ATOM 988 O O . TYR A 1 128 ? 1.538 7.422 -9.948 1.00 82.12 128 TYR A O 1
ATOM 996 N N . GLU A 1 129 ? 1.968 9.555 -9.415 1.00 88.44 129 GLU A N 1
ATOM 997 C CA . GLU A 1 129 ? 2.478 9.923 -10.741 1.00 88.44 129 GLU A CA 1
ATOM 998 C C . GLU A 1 129 ? 3.700 9.064 -11.120 1.00 88.44 129 GLU A C 1
ATOM 1000 O O . GLU A 1 129 ? 3.714 8.439 -12.183 1.00 88.44 129 GLU A O 1
ATOM 1005 N N . VAL A 1 130 ? 4.667 8.912 -10.207 1.00 92.44 130 VAL A N 1
ATOM 1006 C CA . VAL A 1 130 ? 5.843 8.053 -10.436 1.00 92.44 130 VAL A CA 1
ATOM 1007 C C . VAL A 1 130 ? 5.465 6.565 -10.507 1.00 92.44 130 VAL A C 1
ATOM 1009 O O . VAL A 1 130 ? 6.011 5.822 -11.322 1.00 92.44 130 VAL A O 1
ATOM 1012 N N . ALA A 1 131 ? 4.491 6.113 -9.716 1.00 87.81 131 ALA A N 1
ATOM 1013 C CA . ALA A 1 131 ? 3.940 4.761 -9.812 1.00 87.81 131 ALA A CA 1
ATOM 1014 C C . ALA A 1 131 ? 3.338 4.461 -11.200 1.00 87.81 131 ALA A C 1
ATOM 1016 O O . ALA A 1 131 ? 3.524 3.368 -11.743 1.00 87.81 131 ALA A O 1
ATOM 1017 N N . GLN A 1 132 ? 2.651 5.429 -11.815 1.00 90.56 132 GLN A N 1
ATOM 1018 C CA . GLN A 1 132 ? 2.141 5.273 -13.180 1.00 90.56 132 GLN A CA 1
ATOM 1019 C C . GLN A 1 132 ? 3.268 5.245 -14.218 1.00 90.56 132 GLN A C 1
ATOM 1021 O O . GLN A 1 132 ? 3.188 4.460 -15.166 1.00 90.56 132 GLN A O 1
ATOM 1026 N N . GLU A 1 133 ? 4.343 6.018 -14.026 1.00 95.12 133 GLU A N 1
ATOM 1027 C CA . GLU A 1 133 ? 5.548 5.918 -14.863 1.00 95.12 133 GLU A CA 1
ATOM 1028 C C . GLU A 1 133 ? 6.176 4.520 -14.789 1.00 95.12 133 GLU A C 1
ATOM 1030 O O . GLU A 1 133 ? 6.533 3.956 -15.824 1.00 95.12 133 GLU A O 1
ATOM 1035 N N . ILE A 1 134 ? 6.255 3.925 -13.593 1.00 95.06 134 ILE A N 1
ATOM 1036 C CA . ILE A 1 134 ? 6.726 2.544 -13.407 1.00 95.06 134 ILE A CA 1
ATOM 1037 C C . ILE A 1 134 ? 5.852 1.570 -14.192 1.00 95.06 134 ILE A C 1
ATOM 1039 O O . ILE A 1 134 ? 6.374 0.769 -14.966 1.00 95.06 134 ILE A O 1
ATOM 1043 N N . ASN A 1 135 ? 4.529 1.658 -14.055 1.00 93.56 135 ASN A N 1
ATOM 1044 C CA . ASN A 1 135 ? 3.612 0.781 -14.784 1.00 93.56 135 ASN A CA 1
ATOM 1045 C C . ASN A 1 135 ? 3.759 0.935 -16.303 1.00 93.56 135 ASN A C 1
ATOM 1047 O O . ASN A 1 135 ? 3.744 -0.059 -17.032 1.00 93.56 135 ASN A O 1
ATOM 1051 N N . ALA A 1 136 ? 3.907 2.169 -16.790 1.00 95.00 136 ALA A N 1
ATOM 1052 C CA . ALA A 1 136 ? 4.135 2.446 -18.202 1.00 95.00 136 ALA A CA 1
ATOM 1053 C C . ALA A 1 136 ? 5.462 1.845 -18.685 1.00 95.00 136 ALA A C 1
ATOM 1055 O O . ALA A 1 136 ? 5.489 1.202 -19.734 1.00 95.00 136 ALA A O 1
ATOM 1056 N N . TYR A 1 137 ? 6.534 1.988 -17.903 1.00 96.56 137 TYR A N 1
ATOM 1057 C CA . TYR A 1 137 ? 7.840 1.417 -18.213 1.00 96.56 137 TYR A CA 1
ATOM 1058 C C . TYR A 1 137 ? 7.799 -0.115 -18.239 1.00 96.56 137 TYR A C 1
ATOM 1060 O O . TYR A 1 137 ? 8.225 -0.712 -19.224 1.00 96.56 137 TYR A O 1
ATOM 1068 N N . VAL A 1 138 ? 7.199 -0.762 -17.235 1.00 96.06 138 VAL A N 1
ATOM 1069 C CA . VAL A 1 138 ? 7.055 -2.228 -17.201 1.00 96.06 138 VAL A CA 1
ATOM 1070 C C . VAL A 1 138 ? 6.277 -2.736 -18.409 1.00 96.06 138 VAL A C 1
ATOM 1072 O O . VAL A 1 138 ? 6.667 -3.727 -19.020 1.00 96.06 138 VAL A O 1
ATOM 1075 N N . ARG A 1 139 ? 5.222 -2.031 -18.831 1.00 95.12 139 ARG A N 1
ATOM 1076 C CA . ARG A 1 139 ? 4.440 -2.402 -20.022 1.00 95.12 139 ARG A CA 1
ATOM 1077 C C . ARG A 1 139 ? 5.239 -2.368 -21.328 1.00 95.12 139 ARG A C 1
ATOM 1079 O O . ARG A 1 139 ? 4.805 -2.996 -22.289 1.00 95.12 139 ARG A O 1
ATOM 1086 N N . THR A 1 140 ? 6.396 -1.702 -21.377 1.00 96.06 140 THR A N 1
ATOM 1087 C CA . THR A 1 140 ? 7.255 -1.712 -22.576 1.00 96.06 140 THR A CA 1
ATOM 1088 C C . THR A 1 140 ? 7.893 -3.077 -22.839 1.00 96.06 140 THR A C 1
ATOM 1090 O O . THR A 1 140 ? 8.062 -3.449 -23.998 1.00 96.06 140 THR A O 1
ATOM 1093 N N . PHE A 1 141 ? 8.194 -3.847 -21.789 1.00 93.44 141 PHE A N 1
ATOM 1094 C CA . PHE A 1 141 ? 8.792 -5.187 -21.882 1.00 93.44 141 PHE A CA 1
ATOM 1095 C C . PHE A 1 141 ? 7.880 -6.300 -21.347 1.00 93.44 141 PHE A C 1
ATOM 1097 O O . PHE A 1 141 ? 8.126 -7.479 -21.593 1.00 93.44 141 PHE A O 1
ATOM 1104 N N . TYR A 1 142 ? 6.791 -5.941 -20.667 1.00 92.62 142 TYR A N 1
ATOM 1105 C CA . TYR A 1 142 ? 5.756 -6.853 -20.195 1.00 92.62 142 TYR A CA 1
ATOM 1106 C C . TYR A 1 142 ? 4.349 -6.287 -20.499 1.00 92.62 142 TYR A C 1
ATOM 1108 O O . TYR A 1 142 ? 3.658 -5.793 -19.603 1.00 92.62 142 TYR A O 1
ATOM 1116 N N . PRO A 1 143 ? 3.883 -6.334 -21.766 1.00 92.44 143 PRO A N 1
ATOM 1117 C CA . PRO A 1 143 ? 2.654 -5.649 -22.189 1.00 92.44 143 PRO A CA 1
ATOM 1118 C C . PRO A 1 143 ? 1.365 -6.164 -21.538 1.00 92.44 143 PRO A C 1
ATOM 1120 O O . PRO A 1 143 ? 0.375 -5.441 -21.473 1.00 92.44 143 PRO A O 1
ATOM 1123 N N . SER A 1 144 ? 1.363 -7.404 -21.041 1.00 88.44 144 SER A N 1
ATOM 1124 C CA . SER A 1 144 ? 0.218 -8.013 -20.356 1.00 88.44 144 SER A CA 1
ATOM 1125 C C . SER A 1 144 ? 0.086 -7.599 -18.886 1.00 88.44 144 SER A C 1
ATOM 1127 O O . SER A 1 144 ? -0.728 -8.186 -18.176 1.00 88.44 144 SER A O 1
ATOM 1129 N N . LEU A 1 145 ? 0.875 -6.624 -18.410 1.00 89.75 145 LEU A N 1
ATOM 1130 C CA . LEU A 1 145 ? 0.791 -6.126 -17.037 1.00 89.75 145 LEU A CA 1
ATOM 1131 C C . LEU A 1 145 ? -0.592 -5.526 -16.758 1.00 89.75 145 LEU A C 1
ATOM 1133 O O . LEU A 1 145 ? -0.960 -4.467 -17.286 1.00 89.75 145 LEU A O 1
ATOM 1137 N N . THR A 1 146 ? -1.325 -6.178 -15.866 1.00 86.75 146 THR A N 1
ATOM 1138 C CA . THR A 1 146 ? -2.600 -5.668 -15.357 1.00 86.75 146 THR A CA 1
ATOM 1139 C C . THR A 1 146 ? -2.376 -4.573 -14.309 1.00 86.75 146 THR A C 1
ATOM 1141 O O . THR A 1 146 ? -1.303 -4.482 -13.715 1.00 86.75 146 THR A O 1
ATOM 1144 N N . GLU A 1 147 ? -3.374 -3.720 -14.061 1.00 78.62 147 GLU A N 1
ATOM 1145 C CA . GLU A 1 147 ? -3.265 -2.687 -13.015 1.00 78.62 147 GLU A CA 1
ATOM 1146 C C . GLU A 1 147 ? -2.952 -3.258 -11.620 1.00 78.62 147 GLU A C 1
ATOM 1148 O O . GLU A 1 147 ? -2.005 -2.760 -11.005 1.00 78.62 147 GLU A O 1
ATOM 1153 N N . PRO A 1 148 ? -3.616 -4.334 -11.143 1.00 77.19 148 PRO A N 1
ATOM 1154 C CA . PRO A 1 148 ? -3.300 -4.894 -9.829 1.00 77.19 148 PRO A CA 1
ATOM 1155 C C . PRO A 1 148 ? -1.884 -5.488 -9.754 1.00 77.19 148 PRO A C 1
ATOM 1157 O O . PRO A 1 148 ? -1.244 -5.452 -8.707 1.00 77.19 148 PRO A O 1
ATOM 1160 N N . GLU A 1 149 ? -1.352 -6.018 -10.861 1.00 85.06 149 GLU A N 1
ATOM 1161 C CA . GLU A 1 149 ? 0.041 -6.482 -10.914 1.00 85.06 149 GLU A CA 1
ATOM 1162 C C . GLU A 1 149 ? 1.037 -5.320 -10.936 1.00 85.06 149 GLU A C 1
ATOM 1164 O O . GLU A 1 149 ? 2.107 -5.432 -10.346 1.00 85.06 149 GLU A O 1
ATOM 1169 N N . GLY A 1 150 ? 0.690 -4.193 -11.563 1.00 86.38 150 GLY A N 1
ATOM 1170 C CA . GLY A 1 150 ? 1.503 -2.978 -11.522 1.00 86.38 150 GLY A CA 1
ATOM 1171 C C . GLY A 1 150 ? 1.682 -2.443 -10.100 1.00 86.38 150 GLY A C 1
ATOM 1172 O O . GLY A 1 150 ? 2.802 -2.137 -9.695 1.00 86.38 150 GLY A O 1
ATOM 1173 N N . LEU A 1 151 ? 0.609 -2.428 -9.303 1.00 83.38 151 LEU A N 1
ATOM 1174 C CA . LEU A 1 151 ? 0.674 -2.064 -7.881 1.00 83.38 151 LEU A CA 1
ATOM 1175 C C . LEU A 1 151 ? 1.588 -3.012 -7.093 1.00 83.38 151 LEU A C 1
ATOM 1177 O O . LEU A 1 151 ? 2.453 -2.568 -6.344 1.00 83.38 151 LEU A O 1
ATOM 1181 N N . LYS A 1 152 ? 1.478 -4.320 -7.334 1.00 86.19 152 LYS A N 1
ATOM 1182 C CA . LYS A 1 152 ? 2.368 -5.322 -6.730 1.00 86.19 152 LYS A CA 1
ATOM 1183 C C . LYS A 1 152 ? 3.839 -5.126 -7.109 1.00 86.19 152 LYS A C 1
ATOM 1185 O O . LYS A 1 152 ? 4.707 -5.260 -6.254 1.00 86.19 152 LYS A O 1
ATOM 1190 N N . VAL A 1 153 ? 4.141 -4.763 -8.358 1.00 90.50 153 VAL A N 1
ATOM 1191 C CA . VAL A 1 153 ? 5.517 -4.427 -8.774 1.00 90.50 153 VAL A CA 1
ATOM 1192 C C . VAL A 1 153 ? 6.049 -3.214 -8.000 1.00 90.50 153 VAL A C 1
ATOM 1194 O O . VAL A 1 153 ? 7.196 -3.230 -7.555 1.00 90.50 153 VAL A O 1
ATOM 1197 N N . GLN A 1 154 ? 5.223 -2.186 -7.787 1.00 89.12 154 GLN A N 1
ATOM 1198 C CA . GLN A 1 154 ? 5.596 -1.003 -6.999 1.00 89.12 154 GLN A CA 1
ATOM 1199 C C . GLN A 1 154 ? 5.866 -1.347 -5.528 1.00 89.12 154 GLN A C 1
ATOM 1201 O O . GLN A 1 154 ? 6.794 -0.802 -4.933 1.00 89.12 154 GLN A O 1
ATOM 1206 N N . LEU A 1 155 ? 5.101 -2.278 -4.955 1.00 84.75 155 LEU A N 1
ATOM 1207 C CA . LEU A 1 155 ? 5.291 -2.762 -3.585 1.00 84.75 155 LEU A CA 1
ATOM 1208 C C . LEU A 1 155 ? 6.616 -3.505 -3.422 1.00 84.75 155 LEU A C 1
ATOM 1210 O O . LEU A 1 155 ? 7.374 -3.208 -2.498 1.00 84.75 155 LEU A O 1
ATOM 1214 N N . VAL A 1 156 ? 6.951 -4.397 -4.360 1.00 89.44 156 VAL A N 1
ATOM 1215 C CA . VAL A 1 156 ? 8.260 -5.068 -4.352 1.00 89.44 156 VAL A CA 1
ATOM 1216 C C . VAL A 1 156 ? 9.398 -4.049 -4.481 1.00 89.44 156 VAL A C 1
ATOM 1218 O O . VAL A 1 156 ? 10.392 -4.146 -3.765 1.00 89.44 156 VAL A O 1
ATOM 1221 N N . LEU A 1 157 ? 9.251 -3.031 -5.336 1.00 89.94 157 LEU A N 1
ATOM 1222 C CA . LEU A 1 157 ? 10.235 -1.949 -5.452 1.00 89.94 157 LEU A CA 1
ATOM 1223 C C . LEU A 1 157 ? 10.407 -1.171 -4.140 1.00 89.94 157 LEU A C 1
ATOM 1225 O O . LEU A 1 157 ? 11.539 -0.883 -3.750 1.00 89.94 157 LEU A O 1
ATOM 1229 N N . ALA A 1 158 ? 9.313 -0.839 -3.452 1.00 87.00 158 ALA A N 1
ATOM 1230 C CA . ALA A 1 158 ? 9.364 -0.130 -2.177 1.00 87.00 158 ALA A CA 1
ATOM 1231 C C . ALA A 1 158 ? 10.076 -0.963 -1.097 1.00 87.00 158 ALA A C 1
ATOM 1233 O O . ALA A 1 158 ? 10.967 -0.446 -0.425 1.00 87.00 158 ALA A O 1
ATOM 1234 N N . ASP A 1 159 ? 9.771 -2.260 -0.987 1.00 85.44 159 ASP A N 1
ATOM 1235 C CA . ASP A 1 159 ? 10.462 -3.188 -0.078 1.00 85.44 159 ASP A CA 1
ATOM 1236 C C . ASP A 1 159 ? 11.970 -3.275 -0.389 1.00 85.44 159 ASP A C 1
ATOM 1238 O O . ASP A 1 159 ? 12.805 -3.101 0.505 1.00 85.44 159 ASP A O 1
ATOM 1242 N N . MET A 1 160 ? 12.347 -3.419 -1.665 1.00 88.44 160 MET A N 1
ATOM 1243 C CA . MET A 1 160 ? 13.753 -3.427 -2.095 1.00 88.44 160 MET A CA 1
ATOM 1244 C C . MET A 1 160 ? 14.505 -2.148 -1.689 1.00 88.44 160 MET A C 1
ATOM 1246 O O . MET A 1 160 ? 15.658 -2.217 -1.247 1.00 88.44 160 MET A O 1
ATOM 1250 N N . ILE A 1 161 ? 13.882 -0.975 -1.844 1.00 86.69 161 ILE A N 1
ATOM 1251 C CA . ILE A 1 161 ? 14.486 0.312 -1.465 1.00 86.69 161 ILE A CA 1
ATOM 1252 C C . ILE A 1 161 ? 14.555 0.445 0.058 1.00 86.69 161 ILE A C 1
ATOM 1254 O O . ILE A 1 161 ? 15.579 0.877 0.591 1.00 86.69 161 ILE A O 1
ATOM 1258 N N . GLY A 1 162 ? 13.499 0.068 0.775 1.00 79.75 162 GLY A N 1
ATOM 1259 C CA . GLY A 1 162 ? 13.449 0.195 2.226 1.00 79.75 162 GLY A CA 1
ATOM 1260 C C . GLY A 1 162 ? 14.491 -0.675 2.926 1.00 79.75 162 GLY A C 1
ATOM 1261 O O . GLY A 1 162 ? 15.204 -0.165 3.792 1.00 79.75 162 GLY A O 1
ATOM 1262 N N . ARG A 1 163 ? 14.696 -1.921 2.470 1.00 83.00 163 ARG A N 1
ATOM 1263 C CA . ARG A 1 163 ? 15.789 -2.791 2.952 1.00 83.00 163 ARG A CA 1
ATOM 1264 C C . ARG A 1 163 ? 17.164 -2.169 2.714 1.00 83.00 163 ARG A C 1
ATOM 1266 O O . ARG A 1 163 ? 18.030 -2.222 3.580 1.00 83.00 163 ARG A O 1
ATOM 1273 N N . ARG A 1 164 ? 17.368 -1.519 1.562 1.00 81.94 164 ARG A N 1
ATOM 1274 C CA . ARG A 1 164 ? 18.617 -0.796 1.255 1.00 81.94 164 ARG A CA 1
ATOM 1275 C C . ARG A 1 164 ? 18.844 0.398 2.189 1.00 81.94 164 ARG A C 1
ATOM 1277 O O . ARG A 1 164 ? 19.989 0.702 2.510 1.00 81.94 164 ARG A O 1
ATOM 1284 N N . LYS A 1 165 ? 17.773 1.076 2.609 1.00 77.00 165 LYS A N 1
ATOM 1285 C CA . LYS A 1 165 ? 17.814 2.240 3.510 1.00 77.00 165 LYS A CA 1
ATOM 1286 C C . LYS A 1 165 ? 17.790 1.885 5.001 1.00 77.00 165 LYS A C 1
ATOM 1288 O O . LYS A 1 165 ? 17.881 2.799 5.816 1.00 77.00 165 LYS A O 1
ATOM 1293 N N . GLY A 1 166 ? 17.651 0.607 5.361 1.00 73.19 166 GLY A N 1
ATOM 1294 C CA . GLY A 1 166 ? 17.469 0.175 6.750 1.00 73.19 166 GLY A CA 1
ATOM 1295 C C . GLY A 1 166 ? 16.153 0.659 7.368 1.00 73.19 166 GLY A C 1
ATOM 1296 O O . GLY A 1 166 ? 16.101 0.913 8.568 1.00 73.19 166 GLY A O 1
ATOM 1297 N N . LYS A 1 167 ? 15.113 0.858 6.545 1.00 63.16 167 LYS A N 1
ATOM 1298 C CA . LYS A 1 167 ? 13.759 1.210 7.006 1.00 63.16 167 LYS A CA 1
ATOM 1299 C C . LYS A 1 167 ? 12.903 -0.014 7.364 1.00 63.16 167 LYS A C 1
ATOM 1301 O O . LYS A 1 167 ? 11.824 0.174 7.915 1.00 63.16 167 LYS A O 1
ATOM 1306 N N . PHE A 1 168 ? 13.403 -1.216 7.075 1.00 53.19 168 PHE A N 1
ATOM 1307 C CA . PHE A 1 168 ? 12.823 -2.521 7.392 1.00 53.19 168 PHE A CA 1
ATOM 1308 C C . PHE A 1 168 ? 13.922 -3.450 7.909 1.00 53.19 168 PHE A C 1
ATOM 1310 O O . PHE A 1 168 ? 15.066 -3.313 7.406 1.00 53.19 168 PHE A O 1
#

Sequence (168 aa):
MTEREQKLLIALVKMVSRYLDGHGDEVDSISESAGEHALEALADFGLMEALNTRFARWTEEGKRFRGDVAGIPDRQAIPVTGNSLQLRGVVTRSLEELAPLAAEVATNADLLKRFEDVAFGDDSRRTYEVAQEINAYVRTFYPSLTEPEGLKVQLVLADMIGRRKGKF

Foldseek 3Di:
DDPVLLVVLLVLLVCQVPPWDDDPQKTFLVLDPSSLVSQVSCVVVVQWADLASGMIGGDPNVQCCSVPPSVNDDPPPDPPDDDDPDPDPPPDDDLVRLLVLLVVLVVVVVLLVQCLVPRHDNPSVSNVVSLVVSVVVSCVVVVPQDPVSSVSSSSSSSVVSCVVVVVD

pLDDT: mean 81.14, std 15.38, range [31.78, 96.56]

Secondary structure (DSSP, 8-state):
--HHHHHHHHHHHHHHHHHSEEETTEEE-TT-HHHHHHHHHHHTTTSEEESSSSEEEE-HHHHHIIIIIT----TT-----S------------HHHHHHHHHHHTT-HHHHHHHHHHTTSS-HHHHHHHHHHHHHHHHHH-TT--HHHHHHHHHHHHHHHHHHHT--

Organism: NCBI:txid2748629

Radius of gyration: 16.87 Å; chains: 1; bounding box: 44×36×48 Å